Protein AF-A0A976KZU2-F1 (afdb_monomer_lite)

Radius of gyration: 16.59 Å; chains: 1; bounding box: 29×40×42 Å

Structure (mmCIF, N/CA/C/O backbone):
data_AF-A0A976KZU2-F1
#
_entry.id   AF-A0A976KZU2-F1
#
loop_
_atom_site.group_PDB
_atom_site.id
_atom_site.type_symbol
_atom_site.label_atom_id
_atom_site.label_alt_id
_atom_site.label_comp_id
_atom_site.label_asym_id
_atom_site.label_entity_id
_atom_site.label_seq_id
_atom_site.pdbx_PDB_ins_code
_atom_site.Cartn_x
_atom_site.Cartn_y
_atom_site.Cartn_z
_atom_site.occupancy
_atom_site.B_iso_or_equiv
_atom_site.auth_seq_id
_atom_site.auth_comp_id
_atom_site.auth_asym_id
_atom_site.auth_atom_id
_atom_site.pdbx_PDB_model_num
ATOM 1 N N . MET A 1 1 ? -17.801 -21.900 13.664 1.00 48.94 1 MET A N 1
ATOM 2 C CA . MET A 1 1 ? -17.191 -21.014 12.646 1.00 48.94 1 MET A CA 1
ATOM 3 C C . MET A 1 1 ? -16.530 -19.849 13.368 1.00 48.94 1 MET A C 1
ATOM 5 O O . MET A 1 1 ? -17.219 -19.251 14.188 1.00 48.94 1 MET A O 1
ATOM 9 N N . PRO A 1 2 ? -15.244 -19.526 13.145 1.00 56.84 2 PRO A N 1
ATOM 10 C CA . PRO A 1 2 ? -14.666 -18.319 13.726 1.00 56.84 2 PRO A CA 1
ATOM 11 C C . PRO A 1 2 ? -15.391 -17.107 13.131 1.00 56.84 2 PRO A C 1
ATOM 13 O O . PRO A 1 2 ? -15.321 -16.851 11.929 1.00 56.84 2 PRO A O 1
ATOM 16 N N . ASN A 1 3 ? -16.164 -16.413 13.965 1.00 71.38 3 ASN A N 1
ATOM 17 C CA . ASN A 1 3 ? -16.899 -15.225 13.559 1.00 71.38 3 ASN A CA 1
ATOM 18 C C . ASN A 1 3 ? -15.874 -14.138 13.221 1.00 71.38 3 ASN A C 1
ATOM 20 O O . ASN A 1 3 ? -15.036 -13.803 14.061 1.00 71.38 3 ASN A O 1
ATOM 24 N N . LYS A 1 4 ? -15.887 -13.624 11.986 1.00 73.31 4 LYS A N 1
ATOM 25 C CA . LYS A 1 4 ? -14.939 -12.580 11.595 1.00 73.31 4 LYS A CA 1
ATOM 26 C C . LYS A 1 4 ? -15.195 -11.365 12.496 1.00 73.31 4 LYS A C 1
ATOM 28 O O . LYS A 1 4 ? -16.330 -10.886 12.510 1.00 73.31 4 LYS A O 1
ATOM 33 N N . PRO A 1 5 ? -14.195 -10.875 13.251 1.00 79.88 5 PRO A N 1
ATOM 34 C CA . PRO A 1 5 ? -14.399 -9.736 14.136 1.00 79.88 5 PRO A CA 1
ATOM 35 C C . PRO A 1 5 ? -14.940 -8.552 13.336 1.00 79.88 5 PRO A C 1
ATOM 37 O O . PRO A 1 5 ? -14.563 -8.341 12.178 1.00 79.88 5 PRO A O 1
ATOM 40 N N . THR A 1 6 ? -15.866 -7.801 13.936 1.00 85.94 6 THR A N 1
ATOM 41 C CA . THR A 1 6 ? -16.456 -6.638 13.271 1.00 85.94 6 THR A CA 1
ATOM 42 C C . THR A 1 6 ? -15.355 -5.629 12.940 1.00 85.94 6 THR A C 1
ATOM 44 O O . THR A 1 6 ? -14.363 -5.546 13.667 1.00 85.94 6 THR A O 1
ATOM 47 N N . PRO A 1 7 ? -15.504 -4.818 11.880 1.00 84.50 7 PRO A N 1
ATOM 48 C CA . PRO A 1 7 ? -14.486 -3.833 11.521 1.00 84.50 7 PRO A CA 1
ATOM 49 C C . PRO A 1 7 ? -14.130 -2.878 12.666 1.00 84.50 7 PRO A C 1
ATOM 51 O O . PRO A 1 7 ? -12.998 -2.430 12.749 1.00 84.50 7 PRO A O 1
ATOM 54 N N . LEU A 1 8 ? -15.077 -2.569 13.558 1.00 86.50 8 LEU A N 1
ATOM 55 C CA . LEU A 1 8 ? -14.810 -1.771 14.755 1.00 86.50 8 LEU A CA 1
ATOM 56 C C . LEU A 1 8 ? -13.900 -2.513 15.741 1.00 86.50 8 LEU A C 1
ATOM 58 O O . LEU A 1 8 ? -12.899 -1.952 16.172 1.00 86.50 8 LEU A O 1
ATOM 62 N N . LYS A 1 9 ? -14.217 -3.778 16.036 1.00 87.81 9 LYS A N 1
ATOM 63 C CA . LYS A 1 9 ? -13.422 -4.615 16.936 1.00 87.81 9 LYS A CA 1
ATOM 64 C C . LYS A 1 9 ? -12.014 -4.858 16.393 1.00 87.81 9 LYS A C 1
ATOM 66 O O . LYS A 1 9 ? -11.053 -4.749 17.131 1.00 87.81 9 LYS A O 1
ATOM 71 N N . GLN A 1 10 ? -11.875 -5.074 15.085 1.00 87.12 10 GLN A N 1
ATOM 72 C CA . GLN A 1 10 ? -10.562 -5.186 14.439 1.00 87.12 10 GLN A CA 1
ATOM 73 C C . GLN A 1 10 ? -9.709 -3.928 14.608 1.00 87.12 10 GLN A C 1
ATOM 75 O O . GLN A 1 10 ? -8.509 -4.041 14.825 1.00 87.12 10 GLN A O 1
ATOM 80 N N . VAL A 1 11 ? -10.317 -2.742 14.501 1.00 87.56 11 VAL A N 1
ATOM 81 C CA . VAL A 1 11 ? -9.595 -1.483 14.719 1.00 87.56 11 VAL A CA 1
ATOM 82 C C . VAL A 1 11 ? -9.152 -1.360 16.174 1.00 87.56 11 VAL A C 1
ATOM 84 O O . VAL A 1 11 ? -7.999 -1.031 16.418 1.00 87.56 11 VAL A O 1
ATOM 87 N N . GLN A 1 12 ? -10.031 -1.677 17.123 1.00 87.56 12 GLN A N 1
ATOM 88 C CA . GLN A 1 12 ? -9.707 -1.625 18.550 1.00 87.56 12 GLN A CA 1
ATOM 89 C C . GLN A 1 12 ? -8.604 -2.618 18.931 1.00 87.56 12 GLN A C 1
ATOM 91 O O . GLN A 1 12 ? -7.624 -2.231 19.556 1.00 87.56 12 GLN A O 1
ATOM 96 N N . ASP A 1 13 ? -8.721 -3.872 18.495 1.00 87.50 13 ASP A N 1
ATOM 97 C CA . ASP A 1 13 ? -7.771 -4.931 18.841 1.00 87.50 13 ASP A CA 1
ATOM 98 C C . ASP A 1 13 ? -6.374 -4.685 18.233 1.00 87.50 13 ASP A C 1
ATOM 100 O O . ASP A 1 13 ? -5.368 -5.036 18.843 1.00 87.50 13 ASP A O 1
ATOM 104 N N . GLN A 1 14 ? -6.292 -4.111 17.024 1.00 84.25 14 GLN A N 1
ATOM 105 C CA . GLN A 1 14 ? -5.022 -3.945 16.295 1.00 84.25 14 GLN A CA 1
ATOM 106 C C . GLN A 1 14 ? -4.380 -2.568 16.465 1.00 84.25 14 GLN A C 1
ATOM 108 O O . GLN A 1 14 ? -3.159 -2.453 16.381 1.00 84.25 14 GLN A O 1
ATOM 113 N N . PHE A 1 15 ? -5.189 -1.524 16.648 1.00 85.06 15 PHE A N 1
ATOM 114 C CA . PHE A 1 15 ? -4.726 -0.136 16.644 1.00 85.06 15 PHE A CA 1
ATOM 115 C C . PHE A 1 15 ? -5.142 0.635 17.889 1.00 85.06 15 PHE A C 1
ATOM 117 O O . PHE A 1 15 ? -4.711 1.769 18.010 1.00 85.06 15 PHE A O 1
ATOM 124 N N . GLY A 1 16 ? -5.954 0.066 18.786 1.00 87.38 16 GLY A N 1
ATOM 125 C CA . GLY A 1 16 ? -6.525 0.764 19.941 1.00 87.38 16 GLY A CA 1
ATOM 126 C C . GLY A 1 16 ? -7.739 1.607 19.557 1.00 87.38 16 GLY A C 1
ATOM 127 O O . GLY A 1 16 ? -8.849 1.371 20.042 1.00 87.38 16 GLY A O 1
ATOM 128 N N . ASP A 1 17 ? -7.562 2.547 18.631 1.00 88.12 17 ASP A N 1
ATOM 129 C CA . ASP A 1 17 ? -8.643 3.396 18.143 1.00 88.12 17 ASP A CA 1
ATOM 130 C C . ASP A 1 17 ? -8.558 3.721 16.636 1.00 88.12 17 ASP A C 1
ATOM 132 O O . ASP A 1 17 ? -7.657 3.313 15.897 1.00 88.12 17 ASP A O 1
ATOM 136 N N . LYS A 1 18 ? -9.560 4.466 16.154 1.00 87.31 18 LYS A N 1
ATOM 137 C CA . LYS A 1 18 ? -9.607 4.922 14.760 1.00 87.31 18 LYS A CA 1
ATOM 138 C C . LYS A 1 18 ? -8.551 5.991 14.460 1.00 87.31 18 LYS A C 1
ATOM 140 O O . LYS A 1 18 ? -8.092 6.053 13.324 1.00 87.31 18 LYS A O 1
ATOM 145 N N . GLN A 1 19 ? -8.198 6.838 15.425 1.00 87.81 19 GLN A N 1
ATOM 146 C CA . GLN A 1 19 ? -7.243 7.927 15.223 1.00 87.81 19 GLN A CA 1
ATOM 147 C C . GLN A 1 19 ? -5.844 7.391 14.956 1.00 87.81 19 GLN A C 1
ATOM 149 O O . GLN A 1 19 ? -5.227 7.793 13.980 1.00 87.81 19 GLN A O 1
ATOM 154 N N . GLN A 1 20 ? -5.410 6.400 15.726 1.00 87.94 20 GLN A N 1
ATOM 155 C CA . GLN A 1 20 ? -4.140 5.706 15.570 1.00 87.94 20 GLN A CA 1
ATOM 156 C C . GLN A 1 20 ? -4.055 4.998 14.213 1.00 87.94 20 GLN A C 1
ATOM 158 O O . GLN A 1 20 ? -3.015 5.031 13.555 1.00 87.94 20 GLN A O 1
ATOM 163 N N . LEU A 1 21 ? -5.165 4.417 13.738 1.00 88.69 21 LEU A N 1
ATOM 164 C CA . LEU A 1 21 ? -5.233 3.867 12.382 1.00 88.69 21 LEU A CA 1
ATOM 165 C C . LEU A 1 21 ? -5.089 4.958 11.309 1.00 88.69 21 LEU A C 1
ATOM 167 O O . LEU A 1 21 ? -4.409 4.743 10.305 1.00 88.69 21 LEU A O 1
ATOM 171 N N . VAL A 1 22 ? -5.737 6.110 11.496 1.00 89.62 22 VAL A N 1
ATOM 172 C CA . VAL A 1 22 ? -5.613 7.245 10.572 1.00 89.62 22 VAL A CA 1
ATOM 173 C C . VAL A 1 22 ? -4.185 7.787 10.576 1.00 89.62 22 VAL A C 1
ATOM 175 O O . VAL A 1 22 ? -3.626 7.958 9.502 1.00 89.62 22 VAL A O 1
ATOM 178 N N . ASP A 1 23 ? -3.572 7.979 11.740 1.00 88.75 23 ASP A N 1
ATOM 179 C CA . ASP A 1 23 ? -2.203 8.483 11.869 1.00 88.75 23 ASP A CA 1
ATOM 180 C C . ASP A 1 23 ? -1.204 7.546 11.175 1.00 88.75 23 ASP A C 1
ATOM 182 O O . ASP A 1 23 ? -0.400 7.991 10.357 1.00 88.75 23 ASP A O 1
ATOM 186 N N . LYS A 1 24 ? -1.334 6.225 11.381 1.00 87.81 24 LYS A N 1
ATOM 187 C CA . LYS A 1 24 ? -0.523 5.223 10.667 1.00 87.81 24 LYS A CA 1
ATOM 188 C C . LYS A 1 24 ? -0.692 5.322 9.148 1.00 87.81 24 LYS A C 1
ATOM 190 O O . LYS A 1 24 ? 0.278 5.187 8.406 1.00 87.81 24 LYS A O 1
ATOM 195 N N . LEU A 1 25 ? -1.922 5.529 8.674 1.00 87.94 25 LEU A N 1
ATOM 196 C CA . LEU A 1 25 ? -2.211 5.681 7.248 1.00 87.94 25 LEU A CA 1
ATOM 197 C C . LEU A 1 25 ? -1.631 6.974 6.677 1.00 87.94 25 LEU A C 1
ATOM 199 O O . LEU A 1 25 ? -1.097 6.940 5.577 1.00 87.94 25 LEU A O 1
ATOM 203 N N . VAL A 1 26 ? -1.701 8.083 7.409 1.00 87.81 26 VAL A N 1
ATOM 204 C CA . VAL A 1 26 ? -1.135 9.372 6.990 1.00 87.81 26 VAL A CA 1
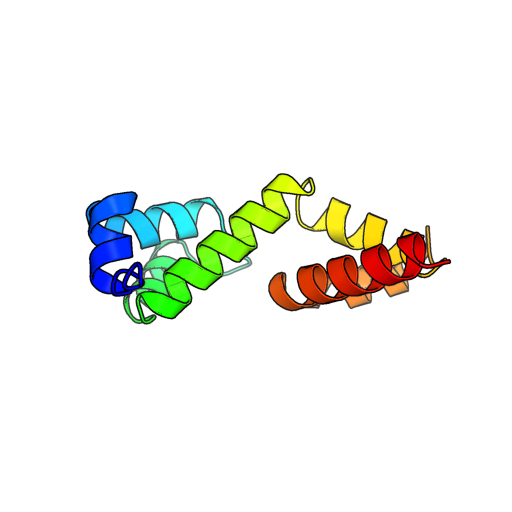ATOM 205 C C . VAL A 1 26 ? 0.382 9.275 6.816 1.00 87.81 26 VAL A C 1
ATOM 207 O O . VAL A 1 26 ? 0.909 9.803 5.844 1.00 87.81 26 VAL A O 1
ATOM 210 N N . SER A 1 27 ? 1.080 8.546 7.693 1.00 85.12 27 SER A N 1
ATOM 211 C CA . SER A 1 27 ? 2.526 8.323 7.553 1.00 85.12 27 SER A CA 1
ATOM 212 C C . SER A 1 27 ? 2.901 7.346 6.430 1.00 85.12 27 SER A C 1
ATOM 214 O O . SER A 1 27 ? 4.019 7.399 5.926 1.00 85.12 27 SER A O 1
ATOM 216 N N . ALA A 1 28 ? 2.006 6.423 6.064 1.00 83.00 28 ALA A N 1
ATOM 217 C CA . ALA A 1 28 ? 2.277 5.374 5.076 1.00 83.00 28 ALA A CA 1
ATOM 218 C C . ALA A 1 28 ? 1.803 5.715 3.653 1.00 83.00 28 ALA A C 1
ATOM 220 O O . ALA A 1 28 ? 2.244 5.087 2.689 1.00 83.00 28 ALA A O 1
ATOM 221 N N . LEU A 1 29 ? 0.856 6.643 3.515 1.00 81.00 29 LEU A N 1
ATOM 222 C CA . LEU A 1 29 ? 0.319 7.069 2.231 1.00 81.00 29 LEU A CA 1
ATOM 223 C C . LEU A 1 29 ? 1.169 8.187 1.643 1.00 81.00 29 LEU A C 1
ATOM 225 O O . LEU A 1 29 ? 1.600 9.102 2.339 1.00 81.00 29 LEU A O 1
ATOM 229 N N . ASP A 1 30 ? 1.331 8.134 0.327 1.00 74.75 30 ASP A N 1
ATOM 230 C CA . ASP A 1 30 ? 1.798 9.290 -0.417 1.00 74.75 30 ASP A CA 1
ATOM 231 C C . ASP A 1 30 ? 0.708 10.369 -0.380 1.00 74.75 30 ASP A C 1
ATOM 233 O O . ASP A 1 30 ? -0.443 10.122 -0.762 1.00 74.75 30 ASP A O 1
ATOM 237 N N . ARG A 1 31 ? 1.072 11.536 0.150 1.00 74.56 31 ARG A N 1
ATOM 238 C CA . ARG A 1 31 ? 0.174 12.676 0.361 1.00 74.56 31 ARG A CA 1
ATOM 239 C C . ARG A 1 31 ? -0.069 13.453 -0.933 1.00 74.56 31 ARG A C 1
ATOM 241 O O . ARG A 1 31 ? -1.028 14.217 -0.999 1.00 74.56 31 ARG A O 1
ATOM 248 N N . GLY A 1 32 ? 0.741 13.225 -1.972 1.00 74.69 32 GLY A N 1
ATOM 249 C CA . GLY A 1 32 ? 0.711 14.047 -3.179 1.00 74.69 32 GLY A CA 1
ATOM 250 C C . GLY A 1 32 ? 0.844 15.528 -2.812 1.00 74.69 32 GLY A C 1
ATOM 251 O O . GLY A 1 32 ? 1.725 15.889 -2.035 1.00 74.69 32 GLY A O 1
ATOM 252 N N . ASP A 1 33 ? -0.079 16.350 -3.312 1.00 74.44 33 ASP A N 1
ATOM 253 C CA . ASP A 1 33 ? -0.150 17.790 -3.025 1.00 74.44 33 ASP A CA 1
ATOM 254 C C . ASP A 1 33 ? -1.078 18.142 -1.832 1.00 74.44 33 ASP A C 1
ATOM 256 O O . ASP A 1 33 ? -1.281 19.318 -1.533 1.00 74.44 33 ASP A O 1
ATOM 260 N N . GLU A 1 34 ? -1.684 17.150 -1.158 1.00 80.62 34 GLU A N 1
ATOM 261 C CA . GLU A 1 34 ? -2.598 17.348 -0.014 1.00 80.62 34 GLU A CA 1
ATOM 262 C C . GLU A 1 34 ? -1.801 17.579 1.289 1.00 80.62 34 GLU A C 1
ATOM 264 O O . GLU A 1 34 ? -0.779 16.932 1.537 1.00 80.62 34 GLU A O 1
ATOM 269 N N . SER A 1 35 ? -2.271 18.489 2.155 1.00 85.31 35 SER A N 1
ATOM 270 C CA . SER A 1 35 ? -1.655 18.704 3.471 1.00 85.31 35 SER A CA 1
ATOM 271 C C . SER A 1 35 ? -1.912 17.518 4.412 1.00 85.31 35 SER A C 1
ATOM 273 O O . SER A 1 35 ? -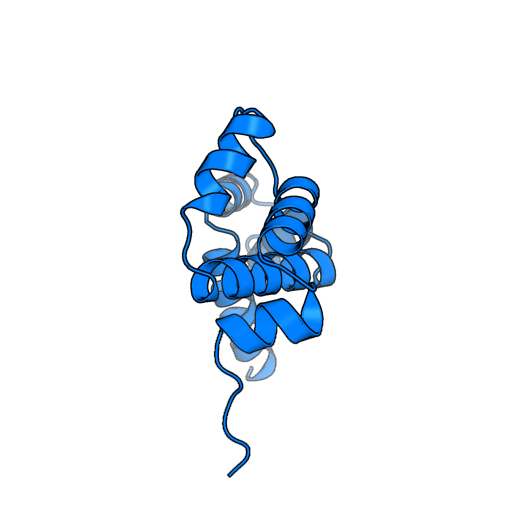2.861 16.747 4.244 1.00 85.31 35 SER A O 1
ATOM 275 N N . GLU A 1 36 ? -1.065 17.355 5.433 1.00 83.56 36 GLU A N 1
ATOM 276 C CA . GLU A 1 36 ? -1.224 16.268 6.407 1.00 83.56 36 GLU A CA 1
ATOM 277 C C . GLU A 1 36 ? -2.574 16.337 7.138 1.00 83.56 36 GLU A C 1
ATOM 279 O O . GLU A 1 36 ? -3.251 15.318 7.304 1.00 83.56 36 GLU A O 1
ATOM 284 N N . ASP A 1 37 ? -2.985 17.547 7.517 1.00 85.38 37 ASP A N 1
ATOM 285 C CA . ASP A 1 37 ? -4.235 17.795 8.230 1.00 85.38 37 ASP A CA 1
ATOM 286 C C . ASP A 1 37 ? -5.463 17.536 7.351 1.00 85.38 37 ASP A C 1
ATOM 288 O O . ASP A 1 37 ? -6.439 16.938 7.820 1.00 85.38 37 ASP A O 1
ATOM 292 N N . ASP A 1 38 ? -5.405 17.897 6.067 1.00 86.50 38 ASP A N 1
ATOM 293 C CA . ASP A 1 38 ? -6.491 17.638 5.116 1.00 86.50 38 ASP A CA 1
ATOM 294 C C . ASP A 1 38 ? -6.664 16.137 4.871 1.00 86.50 38 ASP A C 1
ATOM 296 O O . ASP A 1 38 ? -7.776 15.603 4.991 1.00 86.50 38 ASP A O 1
ATOM 300 N N . LEU A 1 39 ? -5.555 15.418 4.659 1.00 86.69 39 LEU A N 1
ATOM 301 C CA . LEU A 1 39 ? -5.577 13.966 4.504 1.00 86.69 39 LEU A CA 1
ATOM 302 C C . LEU A 1 39 ? -6.142 13.293 5.762 1.00 86.69 39 LEU A C 1
ATOM 304 O O . LEU A 1 39 ? -7.004 12.409 5.679 1.00 86.69 39 LEU A O 1
ATOM 308 N N . LYS A 1 40 ? -5.695 13.729 6.942 1.00 88.19 40 LYS A N 1
ATOM 309 C CA . LYS A 1 40 ? -6.175 13.232 8.235 1.00 88.19 40 LYS A CA 1
ATOM 310 C C . LYS A 1 40 ? -7.669 13.491 8.412 1.00 88.19 40 LYS A C 1
ATOM 312 O O . LYS A 1 40 ? -8.408 12.580 8.802 1.00 88.19 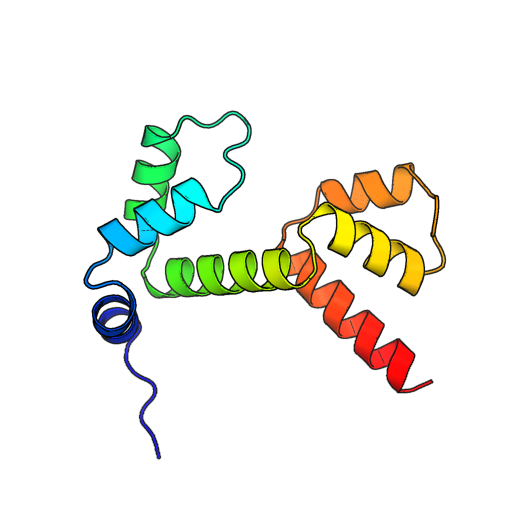40 LYS A O 1
ATOM 317 N N . SER A 1 41 ? -8.135 14.694 8.085 1.00 89.56 41 SER A N 1
ATOM 318 C CA . SER A 1 41 ? -9.550 15.066 8.118 1.00 89.56 41 SER A CA 1
ATOM 319 C C . SER A 1 41 ? -10.375 14.170 7.194 1.00 89.56 41 SER A C 1
ATOM 321 O O . SER A 1 41 ? -11.356 13.552 7.624 1.00 89.56 41 SER A O 1
ATOM 323 N N . ARG A 1 42 ? -9.932 13.976 5.951 1.00 88.06 42 ARG A N 1
ATOM 324 C CA . ARG A 1 42 ? -10.610 13.113 4.980 1.00 88.06 42 ARG A CA 1
ATOM 325 C C . ARG A 1 42 ? -10.692 11.666 5.462 1.00 88.06 42 ARG A C 1
ATOM 327 O O . ARG A 1 42 ? -11.768 11.065 5.427 1.00 88.06 42 ARG A O 1
ATOM 334 N N . LEU A 1 43 ? -9.594 11.111 5.976 1.00 88.81 43 LEU A N 1
ATOM 335 C CA . LEU A 1 43 ? -9.532 9.736 6.485 1.00 88.81 43 LEU A CA 1
ATOM 336 C C . LEU A 1 43 ? -10.391 9.522 7.742 1.00 88.81 43 LEU A C 1
ATOM 338 O O . LEU A 1 43 ? -10.980 8.448 7.901 1.00 88.81 43 LEU A O 1
ATOM 342 N N . ARG A 1 44 ? -10.566 10.538 8.598 1.00 89.06 44 ARG A N 1
ATOM 343 C CA . ARG A 1 44 ? -11.484 10.465 9.753 1.00 89.06 44 ARG A CA 1
ATOM 344 C C . ARG A 1 44 ? -12.937 10.234 9.348 1.00 89.06 44 ARG A C 1
ATOM 346 O O . ARG A 1 44 ? -13.660 9.559 10.082 1.00 89.06 44 ARG A O 1
ATOM 353 N N . HIS A 1 45 ? -13.356 10.702 8.177 1.00 90.44 45 HIS A N 1
ATOM 354 C CA . HIS A 1 45 ? -14.714 10.496 7.662 1.00 90.44 45 HIS A CA 1
ATOM 355 C C . HIS A 1 45 ? -14.882 9.145 6.945 1.00 90.44 45 HIS A C 1
ATOM 357 O O . HIS A 1 45 ? -15.999 8.689 6.695 1.00 90.44 45 HIS A O 1
ATOM 363 N N . VAL A 1 46 ? -13.784 8.443 6.652 1.00 91.06 46 VAL A N 1
ATOM 364 C CA . VAL A 1 46 ? -13.825 7.143 5.977 1.00 91.06 46 VAL A CA 1
ATOM 365 C C . VAL A 1 46 ? -14.303 6.044 6.949 1.00 91.06 46 VAL A C 1
ATOM 367 O O . VAL A 1 46 ? -13.874 5.997 8.106 1.00 91.06 46 VAL A O 1
ATOM 370 N N . PRO A 1 47 ? -15.178 5.114 6.517 1.00 90.69 47 PRO A N 1
ATOM 371 C CA . PRO A 1 47 ? -15.590 3.971 7.333 1.00 90.69 47 PRO A CA 1
ATOM 372 C C . PRO A 1 47 ? -14.421 3.047 7.713 1.00 90.69 47 PRO A C 1
ATOM 374 O O . PRO A 1 47 ? -13.585 2.733 6.865 1.00 90.69 47 PRO A O 1
ATOM 377 N N . ASN A 1 48 ? -14.429 2.493 8.931 1.00 89.94 48 ASN A N 1
ATOM 378 C CA . ASN A 1 48 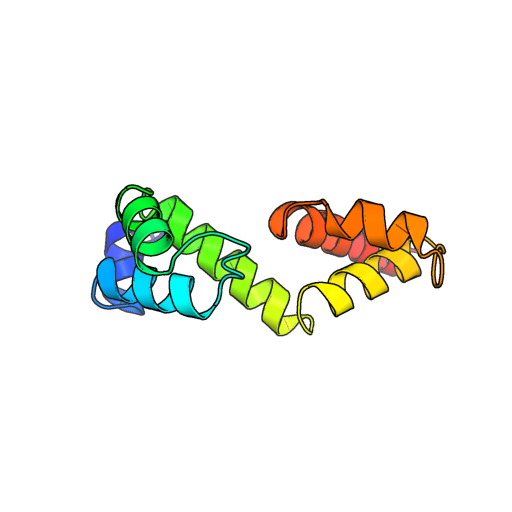? -13.364 1.617 9.461 1.00 89.94 48 ASN A CA 1
ATOM 379 C C . ASN A 1 48 ? -13.000 0.465 8.514 1.00 89.94 48 ASN A C 1
ATOM 381 O O . ASN A 1 48 ? -11.829 0.192 8.278 1.00 89.94 48 ASN A O 1
ATOM 385 N N . ARG A 1 49 ? -13.998 -0.164 7.875 1.00 90.12 49 ARG A N 1
ATOM 386 C CA . ARG A 1 49 ? -13.770 -1.230 6.883 1.00 90.12 49 ARG A CA 1
ATOM 387 C C . ARG A 1 49 ? -12.890 -0.773 5.714 1.00 90.12 49 ARG A C 1
ATOM 389 O O . ARG A 1 49 ? -12.073 -1.547 5.222 1.00 90.12 49 ARG A O 1
ATOM 396 N N . LYS A 1 50 ? -13.086 0.460 5.236 1.00 89.62 50 LYS A N 1
ATOM 397 C CA . LYS A 1 50 ? -12.292 1.027 4.140 1.00 89.62 50 LYS A CA 1
ATOM 398 C C . LYS A 1 50 ? -10.890 1.400 4.619 1.00 89.62 50 LYS A C 1
ATOM 400 O O . LYS A 1 50 ? -9.953 1.130 3.883 1.00 89.62 50 LYS A O 1
ATOM 405 N N . LEU A 1 51 ? -10.747 1.930 5.836 1.00 91.44 51 LEU A N 1
ATOM 406 C CA . LEU A 1 51 ? -9.436 2.215 6.430 1.00 91.44 51 LEU A CA 1
ATOM 407 C C . LEU A 1 51 ? -8.596 0.942 6.586 1.00 91.44 51 LEU A C 1
ATOM 409 O O . LEU A 1 51 ? -7.466 0.897 6.118 1.00 91.44 51 LEU A O 1
ATOM 413 N N . LEU A 1 52 ? -9.182 -0.131 7.124 1.00 90.81 52 LEU A N 1
ATOM 414 C CA . LEU A 1 52 ? -8.515 -1.434 7.229 1.00 90.81 52 LEU A CA 1
ATOM 415 C C . LEU A 1 52 ? -8.109 -1.985 5.856 1.00 90.81 52 LEU A C 1
ATOM 417 O O . LEU A 1 52 ? -7.016 -2.521 5.692 1.00 90.81 52 LEU A O 1
ATOM 421 N N . ARG A 1 53 ? -8.974 -1.838 4.842 1.00 90.56 53 ARG A N 1
ATOM 422 C CA . ARG A 1 53 ? -8.636 -2.232 3.467 1.00 90.56 53 ARG A CA 1
ATOM 423 C C . ARG A 1 53 ? -7.493 -1.390 2.907 1.00 90.56 53 ARG A C 1
ATOM 425 O O . ARG A 1 53 ? -6.638 -1.944 2.225 1.00 90.56 53 ARG A O 1
ATOM 432 N N . LEU A 1 54 ? -7.507 -0.082 3.150 1.00 90.69 54 LEU A N 1
ATOM 433 C CA . LEU A 1 54 ? -6.476 0.832 2.676 1.00 90.69 54 LEU A CA 1
ATOM 434 C C . LEU A 1 54 ? -5.126 0.464 3.285 1.00 90.69 54 LEU A C 1
ATOM 436 O O . LEU A 1 54 ? -4.175 0.280 2.537 1.00 90.69 54 LEU A O 1
ATOM 440 N N . LEU A 1 55 ? -5.094 0.225 4.598 1.00 89.56 55 LEU A N 1
ATOM 441 C CA . LEU A 1 55 ? -3.890 -0.201 5.299 1.00 89.56 55 LEU A CA 1
ATOM 442 C C . LEU A 1 55 ? -3.367 -1.539 4.763 1.00 89.56 55 LEU A C 1
ATOM 444 O O . LEU A 1 55 ? -2.192 -1.675 4.446 1.00 89.56 55 LEU A O 1
ATOM 448 N N . ALA A 1 56 ? -4.251 -2.521 4.578 1.00 90.62 56 ALA A N 1
ATOM 449 C CA . ALA A 1 56 ? -3.855 -3.810 4.021 1.00 90.62 56 ALA A CA 1
ATOM 450 C C . ALA A 1 56 ? -3.303 -3.691 2.588 1.00 90.62 56 ALA A C 1
ATOM 452 O O . ALA A 1 56 ? -2.474 -4.499 2.175 1.00 90.62 56 ALA A O 1
ATOM 453 N N . VAL A 1 57 ? -3.774 -2.718 1.801 1.00 90.56 57 VAL A N 1
ATOM 454 C CA . VAL A 1 57 ? -3.237 -2.435 0.464 1.00 90.56 57 VAL A CA 1
ATOM 455 C C . VAL A 1 57 ? -1.868 -1.769 0.570 1.00 90.56 57 VAL A C 1
ATOM 457 O O . VAL A 1 57 ? -0.946 -2.227 -0.097 1.00 90.56 57 VAL A O 1
ATOM 460 N N . THR A 1 58 ? -1.708 -0.743 1.408 1.00 88.00 58 THR A N 1
ATOM 461 C CA . THR A 1 58 ? -0.421 -0.050 1.577 1.00 88.00 58 THR A CA 1
ATOM 462 C C . THR A 1 58 ? 0.657 -0.986 2.108 1.00 88.00 58 THR A C 1
ATOM 464 O O . THR A 1 58 ? 1.754 -1.015 1.562 1.00 88.00 58 THR A O 1
ATOM 467 N N . GLU A 1 59 ? 0.335 -1.826 3.093 1.00 89.81 59 GLU A N 1
ATOM 468 C CA . GLU A 1 59 ? 1.264 -2.818 3.647 1.00 89.81 59 GLU A CA 1
ATOM 469 C C . GLU A 1 59 ? 1.668 -3.865 2.602 1.00 89.81 59 GLU A C 1
ATOM 471 O O . GLU A 1 59 ? 2.841 -4.214 2.498 1.00 89.81 59 GLU A O 1
ATOM 476 N N . LYS A 1 60 ? 0.732 -4.327 1.762 1.00 89.38 60 LYS A N 1
ATOM 477 C CA . LYS A 1 60 ? 1.054 -5.252 0.662 1.00 89.38 60 LYS A CA 1
ATOM 478 C C . LYS A 1 60 ? 1.935 -4.616 -0.404 1.00 89.38 60 LYS A C 1
ATOM 480 O O . LYS A 1 60 ? 2.814 -5.288 -0.927 1.00 89.38 60 LYS A O 1
ATOM 485 N N . VAL A 1 61 ? 1.692 -3.353 -0.746 1.00 89.31 61 VAL A N 1
ATOM 486 C CA . VAL A 1 61 ? 2.538 -2.622 -1.698 1.00 89.31 61 VAL A CA 1
ATOM 487 C C . VAL A 1 61 ? 3.938 -2.444 -1.116 1.00 89.31 61 VAL A C 1
ATOM 489 O O . VAL A 1 61 ? 4.909 -2.748 -1.798 1.00 89.31 61 VAL A O 1
ATOM 492 N N . ALA A 1 62 ? 4.049 -2.041 0.152 1.00 87.56 62 ALA A N 1
ATOM 493 C CA . ALA A 1 62 ? 5.332 -1.923 0.842 1.00 87.56 62 ALA A CA 1
ATOM 494 C C . ALA A 1 62 ? 6.085 -3.265 0.891 1.00 87.56 62 ALA A C 1
ATOM 496 O O . ALA A 1 62 ? 7.270 -3.316 0.575 1.00 87.56 62 ALA A O 1
ATOM 497 N N . ALA A 1 63 ? 5.389 -4.368 1.187 1.00 88.06 63 ALA A N 1
ATOM 498 C CA . ALA A 1 63 ? 5.970 -5.713 1.208 1.00 88.06 63 ALA A CA 1
ATOM 499 C C . ALA A 1 63 ? 6.483 -6.192 -0.164 1.00 88.06 63 ALA A C 1
ATOM 501 O O . ALA A 1 63 ? 7.345 -7.064 -0.223 1.00 88.06 63 ALA A O 1
ATOM 502 N N . LEU A 1 64 ? 5.969 -5.633 -1.264 1.00 86.75 64 LEU A N 1
ATOM 503 C CA . LEU A 1 64 ? 6.424 -5.916 -2.630 1.00 86.75 64 LEU A CA 1
ATOM 504 C C . LEU A 1 64 ? 7.540 -4.964 -3.102 1.00 86.75 64 LEU A C 1
ATOM 506 O O . LEU A 1 64 ? 7.871 -4.961 -4.283 1.00 86.75 64 LEU A O 1
ATOM 510 N N . GLY A 1 65 ? 8.121 -4.165 -2.201 1.00 85.69 65 GLY A N 1
ATOM 511 C CA . GLY A 1 65 ? 9.180 -3.204 -2.529 1.00 85.69 65 GLY A CA 1
ATOM 512 C C . GLY A 1 65 ? 8.666 -1.813 -2.903 1.00 85.69 65 GLY A C 1
ATOM 513 O O . GLY A 1 65 ? 9.413 -1.005 -3.445 1.00 85.69 65 GLY A O 1
ATOM 514 N N . GLY A 1 66 ? 7.396 -1.515 -2.619 1.00 88.00 66 GLY A N 1
ATOM 515 C CA . GLY A 1 66 ? 6.788 -0.217 -2.887 1.00 88.00 66 GLY A CA 1
ATOM 516 C C . GLY A 1 66 ? 6.097 -0.128 -4.248 1.00 88.00 66 GLY A C 1
ATOM 517 O O . GLY A 1 66 ? 5.944 -1.104 -4.985 1.00 88.00 66 GLY A O 1
ATOM 518 N N . ARG A 1 67 ? 5.617 1.079 -4.564 1.00 87.44 67 ARG A N 1
ATOM 519 C CA . ARG A 1 67 ? 4.815 1.341 -5.766 1.00 87.44 67 ARG A CA 1
ATOM 520 C C . ARG A 1 67 ? 5.620 1.134 -7.051 1.00 87.44 67 ARG A C 1
ATOM 522 O O . ARG A 1 67 ? 5.126 0.480 -7.965 1.00 87.44 67 ARG A O 1
ATOM 529 N N . ASP A 1 68 ? 6.848 1.636 -7.101 1.00 87.50 68 ASP A N 1
ATOM 530 C CA . ASP A 1 68 ? 7.682 1.575 -8.307 1.00 87.50 68 ASP A CA 1
ATOM 531 C C . ASP A 1 68 ? 8.140 0.149 -8.618 1.00 87.50 68 ASP A C 1
ATOM 533 O O . ASP A 1 68 ? 8.082 -0.284 -9.769 1.00 87.50 68 ASP A O 1
ATOM 537 N N . ALA A 1 69 ? 8.498 -0.623 -7.586 1.00 90.00 69 ALA A N 1
ATOM 538 C CA . ALA A 1 69 ? 8.823 -2.040 -7.730 1.00 90.00 69 ALA A CA 1
ATOM 539 C C . ALA A 1 69 ? 7.627 -2.836 -8.272 1.00 90.00 69 ALA A C 1
ATOM 541 O O . ALA A 1 69 ? 7.774 -3.648 -9.186 1.00 90.00 69 ALA A O 1
ATOM 542 N N . LEU A 1 70 ? 6.419 -2.548 -7.773 1.00 91.31 70 LEU A N 1
ATOM 543 C CA . LEU A 1 70 ? 5.193 -3.171 -8.264 1.00 91.31 70 LEU A CA 1
ATOM 544 C C . LEU A 1 70 ? 4.935 -2.844 -9.743 1.00 91.31 70 LEU A C 1
ATOM 546 O O . LEU A 1 70 ? 4.549 -3.727 -10.508 1.00 91.31 70 LEU A O 1
ATOM 550 N N . ILE A 1 71 ? 5.164 -1.597 -10.162 1.00 91.25 71 ILE A N 1
ATOM 551 C CA . ILE A 1 71 ? 5.032 -1.175 -11.564 1.00 91.25 71 ILE A CA 1
ATOM 552 C C . ILE A 1 71 ? 6.059 -1.895 -12.444 1.00 91.25 71 ILE A C 1
ATOM 554 O O . ILE A 1 71 ? 5.690 -2.42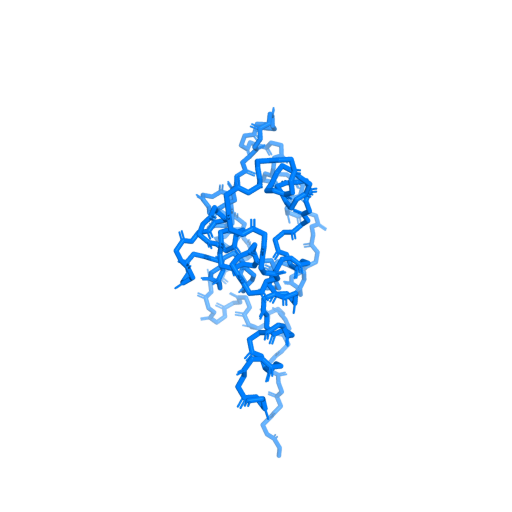4 -13.495 1.00 91.25 71 ILE A O 1
ATOM 558 N N . ALA A 1 72 ? 7.317 -1.968 -12.006 1.00 90.94 72 ALA A N 1
ATOM 559 C CA . ALA A 1 72 ? 8.385 -2.657 -12.723 1.00 90.94 72 ALA A CA 1
ATOM 560 C C . ALA A 1 72 ? 8.094 -4.157 -12.905 1.00 90.94 72 ALA A C 1
ATOM 562 O O . ALA A 1 72 ? 8.220 -4.676 -14.016 1.00 90.94 72 ALA A O 1
ATOM 563 N N . GLU A 1 73 ? 7.633 -4.846 -11.857 1.00 90.94 73 GLU A N 1
ATOM 564 C CA . GLU A 1 73 ? 7.254 -6.263 -11.939 1.00 90.94 73 GLU A CA 1
ATOM 565 C C . GLU A 1 73 ? 6.043 -6.484 -12.856 1.00 90.94 73 GLU A C 1
ATOM 567 O O . GLU A 1 73 ? 6.046 -7.403 -13.676 1.00 90.94 73 GLU A O 1
ATOM 572 N N . ILE A 1 74 ? 5.025 -5.616 -12.810 1.00 92.00 74 ILE A N 1
ATOM 573 C CA . ILE A 1 74 ? 3.888 -5.692 -13.744 1.00 92.00 74 ILE A CA 1
ATOM 574 C C . ILE A 1 74 ? 4.354 -5.489 -15.191 1.00 92.00 74 ILE A C 1
ATOM 576 O O . ILE A 1 74 ? 3.934 -6.240 -16.075 1.00 92.00 74 ILE A O 1
ATOM 580 N N . ALA A 1 75 ? 5.218 -4.502 -15.446 1.00 92.25 75 ALA A N 1
ATOM 581 C CA . ALA A 1 75 ? 5.769 -4.243 -16.774 1.00 92.25 75 ALA A CA 1
ATOM 582 C C . ALA A 1 75 ? 6.560 -5.450 -17.295 1.00 92.25 75 ALA A C 1
ATOM 584 O O . ALA A 1 75 ? 6.342 -5.891 -18.424 1.00 92.25 75 ALA A O 1
ATOM 585 N N . LYS A 1 76 ? 7.396 -6.053 -16.444 1.00 91.25 76 LYS A N 1
ATOM 586 C CA . LYS A 1 76 ? 8.142 -7.280 -16.743 1.00 91.25 76 LYS A CA 1
ATOM 587 C C . LYS A 1 76 ? 7.222 -8.461 -17.056 1.00 91.25 76 LYS A C 1
ATOM 589 O O . LYS A 1 76 ? 7.388 -9.098 -18.091 1.00 91.25 76 LYS A O 1
ATOM 594 N N . LEU A 1 77 ? 6.214 -8.722 -16.222 1.00 90.38 77 LEU A N 1
ATOM 595 C CA . LEU A 1 77 ? 5.253 -9.817 -16.423 1.00 90.38 77 LEU A CA 1
ATOM 596 C C . LEU A 1 77 ? 4.406 -9.660 -17.694 1.00 90.38 77 LEU A C 1
ATOM 598 O O . LEU A 1 77 ? 3.866 -10.643 -18.205 1.00 90.38 77 LEU A O 1
ATOM 602 N N . ARG A 1 78 ? 4.263 -8.431 -18.201 1.00 89.12 78 ARG A N 1
ATOM 603 C CA . ARG A 1 78 ? 3.609 -8.157 -19.485 1.00 89.12 78 ARG A CA 1
ATOM 604 C C . ARG A 1 78 ? 4.570 -8.083 -20.675 1.00 89.12 78 ARG A C 1
ATOM 606 O O . ARG A 1 78 ? 4.090 -7.898 -21.785 1.00 89.12 78 ARG A O 1
ATOM 613 N N . GLY A 1 79 ? 5.878 -8.238 -20.471 1.00 89.38 79 GLY A N 1
ATOM 614 C CA . GLY A 1 79 ? 6.876 -8.145 -21.541 1.00 89.38 79 GLY A CA 1
ATOM 615 C C . GLY A 1 79 ? 7.173 -6.716 -22.011 1.00 89.38 79 GLY A C 1
ATOM 616 O O . GLY A 1 79 ? 7.775 -6.535 -23.060 1.00 89.38 79 GLY A O 1
ATOM 617 N N . HIS A 1 80 ? 6.783 -5.703 -21.236 1.00 90.25 80 HIS A N 1
ATOM 618 C CA . HIS A 1 80 ? 7.060 -4.284 -21.494 1.00 90.25 80 HIS A CA 1
ATOM 619 C C . HIS A 1 80 ? 8.166 -3.751 -20.568 1.00 90.25 80 HIS A C 1
ATOM 621 O O . HIS A 1 80 ? 8.150 -2.593 -20.152 1.00 90.25 80 HIS A O 1
ATOM 627 N N . SER A 1 81 ? 9.122 -4.603 -20.183 1.00 81.69 81 SER A N 1
ATOM 628 C CA . SER A 1 81 ? 10.255 -4.192 -19.351 1.00 81.69 81 SER A CA 1
ATOM 629 C C . SER A 1 81 ? 11.074 -3.120 -20.077 1.00 81.69 81 SER A C 1
ATOM 631 O O . SER A 1 81 ? 11.669 -3.403 -21.113 1.00 81.69 81 SER A O 1
ATOM 633 N N . GLY A 1 82 ? 11.105 -1.901 -19.532 1.00 80.56 82 GLY A N 1
ATOM 634 C CA . GLY A 1 82 ? 11.829 -0.761 -20.108 1.00 80.56 82 GLY A CA 1
ATOM 635 C C . GLY A 1 82 ? 10.967 0.234 -20.894 1.00 80.56 82 GLY A C 1
ATOM 636 O O . GLY A 1 82 ? 11.474 1.288 -21.274 1.00 80.56 82 GLY A O 1
ATOM 637 N N . ASP A 1 83 ? 9.675 -0.043 -21.091 1.00 90.56 83 ASP A N 1
ATOM 638 C CA . ASP A 1 83 ? 8.741 0.909 -21.698 1.00 90.56 83 ASP A CA 1
ATOM 639 C C . ASP A 1 83 ? 8.321 1.972 -20.667 1.00 90.56 83 ASP A C 1
ATOM 641 O O . ASP A 1 83 ? 7.536 1.720 -19.744 1.00 90.56 83 ASP A O 1
ATOM 645 N N . LYS A 1 84 ? 8.886 3.175 -20.818 1.00 87.50 84 LYS A N 1
ATOM 646 C CA . LYS A 1 84 ? 8.641 4.309 -19.917 1.00 87.50 84 LYS A CA 1
ATOM 647 C C . LYS A 1 84 ? 7.207 4.828 -20.015 1.00 87.50 84 LYS A C 1
ATOM 649 O O . LYS A 1 84 ? 6.644 5.209 -18.991 1.00 87.50 84 LYS A O 1
ATOM 654 N N . ASP A 1 85 ? 6.598 4.787 -21.197 1.00 90.06 85 ASP A N 1
ATOM 655 C CA . ASP A 1 85 ? 5.221 5.246 -21.403 1.00 90.06 85 ASP A CA 1
ATOM 656 C C . ASP A 1 85 ? 4.230 4.262 -20.777 1.00 90.06 85 ASP A C 1
ATOM 658 O O . ASP A 1 85 ? 3.222 4.653 -20.178 1.00 90.06 85 ASP A O 1
ATOM 662 N N . PHE A 1 86 ? 4.535 2.967 -20.856 1.00 89.12 86 PHE A N 1
ATOM 663 C CA . PHE A 1 86 ? 3.768 1.933 -20.174 1.00 89.12 86 PHE A CA 1
ATOM 664 C C . PHE A 1 86 ? 3.878 2.053 -18.649 1.00 89.12 86 PHE A C 1
ATOM 666 O O . PHE A 1 86 ? 2.859 2.013 -17.951 1.00 89.12 86 PHE A O 1
ATOM 673 N N . ALA A 1 87 ? 5.089 2.267 -18.125 1.00 88.38 87 ALA A N 1
ATOM 674 C CA . ALA A 1 87 ? 5.302 2.509 -16.701 1.00 88.38 87 ALA A CA 1
ATOM 675 C C . ALA A 1 87 ? 4.566 3.772 -16.217 1.00 88.38 87 ALA A C 1
ATOM 677 O O . ALA A 1 87 ? 3.917 3.729 -15.172 1.00 88.38 87 ALA A O 1
ATOM 678 N N . ALA A 1 88 ? 4.568 4.857 -16.999 1.00 89.94 88 ALA A N 1
ATOM 679 C CA . ALA A 1 88 ? 3.828 6.080 -16.686 1.00 89.94 88 ALA A CA 1
ATOM 680 C C . ALA A 1 88 ? 2.306 5.847 -16.637 1.00 89.94 88 ALA A C 1
ATOM 682 O O . ALA A 1 88 ? 1.629 6.309 -15.716 1.00 89.94 88 ALA A O 1
ATOM 683 N N . LYS A 1 89 ? 1.755 5.056 -17.568 1.00 90.94 89 LYS A N 1
ATOM 684 C CA . LYS A 1 89 ? 0.333 4.661 -17.533 1.00 90.94 89 LYS A CA 1
ATOM 685 C C . LYS A 1 89 ? -0.014 3.855 -16.281 1.00 90.94 89 LYS A C 1
ATOM 687 O O . LYS A 1 89 ? -1.081 4.059 -15.704 1.00 90.94 89 LYS A O 1
ATOM 692 N N . LEU A 1 90 ? 0.871 2.958 -15.844 1.00 90.38 90 LEU A N 1
ATOM 693 C CA . LEU A 1 90 ? 0.698 2.215 -14.592 1.00 90.38 90 LEU A CA 1
ATOM 694 C C . LEU A 1 90 ? 0.830 3.123 -13.363 1.00 90.38 90 LEU A C 1
ATOM 696 O O . LEU A 1 90 ? 0.063 2.978 -12.411 1.00 90.38 90 LEU A O 1
ATOM 700 N N . ALA A 1 91 ? 1.731 4.104 -13.403 1.00 87.12 91 ALA A N 1
ATOM 701 C CA . ALA A 1 91 ? 1.896 5.093 -12.345 1.00 87.12 91 ALA A CA 1
ATOM 702 C C . ALA A 1 91 ? 0.652 5.976 -12.147 1.00 87.12 91 ALA A C 1
ATOM 704 O O . ALA A 1 91 ? 0.467 6.492 -11.051 1.00 87.12 91 ALA A O 1
ATOM 705 N N . GLY A 1 92 ? -0.248 6.091 -13.128 1.00 87.44 92 GLY A N 1
ATOM 706 C CA . GLY A 1 92 ? -1.550 6.751 -12.958 1.00 87.44 92 GLY A CA 1
ATOM 707 C C . GLY A 1 92 ? -2.621 5.904 -12.247 1.00 87.44 92 GLY A C 1
ATOM 708 O O . GLY A 1 92 ? -3.679 6.414 -11.885 1.00 87.44 92 GLY A O 1
ATOM 709 N N . GLN A 1 93 ? -2.395 4.602 -12.043 1.00 89.38 93 GLN A N 1
ATOM 710 C CA . GLN A 1 93 ? -3.406 3.693 -11.492 1.00 89.38 93 GLN A CA 1
ATOM 711 C C . GLN A 1 93 ? -3.413 3.665 -9.961 1.00 89.38 93 GLN A C 1
ATOM 713 O O . GLN A 1 93 ? -2.433 3.987 -9.294 1.00 89.38 93 GLN A O 1
ATOM 718 N N . SER A 1 94 ? -4.524 3.236 -9.357 1.00 87.69 94 SER A N 1
ATOM 719 C CA . SER A 1 94 ? -4.578 3.088 -7.900 1.00 87.69 94 SER A CA 1
ATOM 720 C C . SER A 1 94 ? -3.716 1.906 -7.421 1.00 87.69 94 SER A C 1
ATOM 722 O O . SER A 1 94 ? -3.648 0.881 -8.108 1.00 87.69 94 SER A O 1
ATOM 724 N N . PRO A 1 95 ? -3.125 1.973 -6.211 1.00 87.75 95 PRO A N 1
ATOM 725 C CA . PRO A 1 95 ? -2.326 0.873 -5.663 1.00 87.75 95 PRO A CA 1
ATOM 726 C C . PRO A 1 95 ? -3.089 -0.458 -5.602 1.00 87.75 95 PRO A C 1
ATOM 728 O O . PRO A 1 95 ? -2.533 -1.523 -5.857 1.00 87.75 95 PRO A O 1
ATOM 731 N N . ALA A 1 96 ? -4.395 -0.404 -5.322 1.00 88.81 96 ALA A N 1
ATOM 732 C CA . ALA A 1 96 ? -5.249 -1.587 -5.304 1.00 88.81 96 ALA A CA 1
ATOM 733 C C . ALA A 1 96 ? -5.388 -2.238 -6.693 1.00 88.81 96 ALA A C 1
ATOM 735 O O . ALA A 1 96 ? -5.398 -3.463 -6.782 1.00 88.81 96 ALA A O 1
ATOM 736 N N . SER A 1 97 ? -5.477 -1.434 -7.760 1.00 90.88 97 SER A N 1
ATOM 737 C CA . SER A 1 97 ? -5.536 -1.930 -9.142 1.00 90.88 97 SER A CA 1
ATOM 738 C C . SER A 1 97 ? -4.218 -2.582 -9.562 1.00 90.88 97 SER A C 1
ATOM 740 O O . SER A 1 97 ? -4.217 -3.656 -10.162 1.00 90.88 97 SER A O 1
ATOM 742 N N . LEU A 1 98 ? -3.088 -1.969 -9.195 1.00 92.12 98 LEU A N 1
ATOM 743 C CA . LEU A 1 98 ? -1.762 -2.526 -9.465 1.00 92.12 98 LEU A CA 1
ATOM 744 C C . LEU A 1 98 ? -1.569 -3.872 -8.752 1.00 92.12 98 LEU A C 1
ATOM 746 O O . LEU A 1 98 ? -1.135 -4.838 -9.375 1.00 92.12 98 LEU A O 1
ATOM 750 N N . LEU A 1 99 ? -1.963 -3.978 -7.477 1.00 92.44 99 LEU A N 1
ATOM 751 C CA . LEU A 1 99 ? -1.894 -5.244 -6.740 1.00 92.44 99 LEU A CA 1
ATOM 752 C C . LEU A 1 99 ? -2.729 -6.352 -7.389 1.00 92.44 99 LEU A C 1
ATOM 754 O O . LEU A 1 99 ? -2.276 -7.495 -7.451 1.00 92.44 99 LEU A O 1
ATOM 758 N N . ASP A 1 100 ? -3.938 -6.033 -7.853 1.00 92.44 100 ASP A N 1
ATOM 759 C CA . ASP A 1 100 ? -4.807 -7.013 -8.507 1.00 92.44 100 ASP A CA 1
ATOM 760 C C . ASP A 1 100 ? -4.204 -7.502 -9.830 1.00 92.44 100 ASP A C 1
ATOM 762 O O . ASP A 1 100 ? -4.109 -8.710 -10.072 1.00 92.44 100 ASP A O 1
ATOM 766 N N . GLN A 1 101 ? -3.689 -6.573 -10.641 1.00 92.69 101 GLN A N 1
ATOM 767 C CA . GLN A 1 101 ? -2.996 -6.902 -11.882 1.00 92.69 101 GLN A CA 1
ATOM 768 C C . GLN A 1 101 ? -1.752 -7.749 -11.641 1.00 92.69 101 GLN A C 1
ATOM 770 O O . GLN A 1 101 ? -1.598 -8.781 -12.293 1.00 92.69 101 GLN A O 1
ATOM 775 N N . HIS A 1 102 ? -0.899 -7.365 -10.690 1.00 92.56 102 HIS A N 1
ATOM 776 C CA . HIS A 1 102 ? 0.269 -8.154 -10.312 1.00 92.56 102 HIS A CA 1
ATOM 777 C C . HIS A 1 102 ? -0.139 -9.560 -9.860 1.00 92.56 102 HIS A C 1
ATOM 779 O O . HIS A 1 102 ? 0.391 -10.546 -10.361 1.00 92.56 102 HIS A O 1
ATOM 785 N N . ALA A 1 103 ? -1.138 -9.690 -8.983 1.00 91.62 103 ALA A N 1
ATOM 786 C CA . ALA A 1 103 ? -1.599 -10.994 -8.517 1.00 91.62 103 ALA A CA 1
ATOM 787 C C . ALA 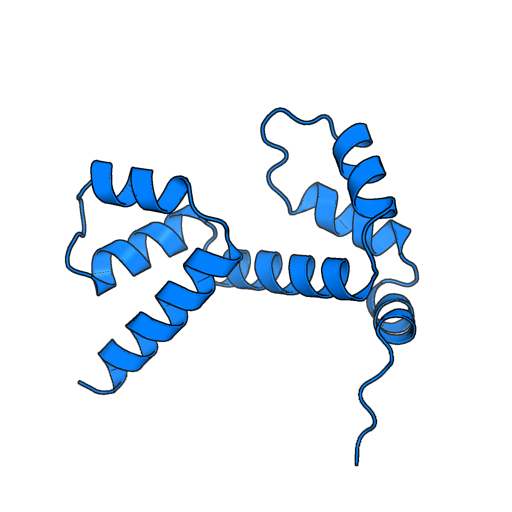A 1 103 ? -2.148 -11.862 -9.664 1.00 91.62 103 ALA A C 1
ATOM 789 O O . ALA A 1 103 ? -1.901 -13.068 -9.698 1.00 91.62 103 ALA A O 1
ATOM 790 N N . SER A 1 104 ? -2.886 -11.266 -10.602 1.00 93.00 104 SER A N 1
ATOM 791 C CA . SER A 1 104 ? -3.420 -11.955 -11.780 1.00 93.00 104 SER A CA 1
ATOM 792 C C . SER A 1 104 ? -2.315 -12.427 -12.727 1.00 93.00 104 SER A C 1
ATOM 794 O O . SER A 1 104 ? -2.261 -13.607 -13.082 1.00 93.00 104 SER A O 1
ATOM 796 N N . LEU A 1 105 ? -1.387 -11.533 -13.075 1.00 92.38 105 LEU A N 1
ATOM 797 C CA . LEU A 1 105 ? -0.259 -11.830 -13.954 1.00 92.38 105 LEU A CA 1
ATOM 798 C C . LEU A 1 105 ? 0.675 -12.876 -13.341 1.00 92.38 105 LEU A C 1
ATOM 800 O O . LEU A 1 105 ? 1.039 -13.828 -14.023 1.00 92.38 105 LEU A O 1
ATOM 804 N N . SER A 1 106 ? 0.977 -12.766 -12.048 1.00 89.19 106 SER A N 1
ATOM 805 C CA . SER A 1 106 ? 1.814 -13.729 -11.326 1.00 89.19 106 SER A CA 1
ATOM 806 C C . SER A 1 106 ? 1.170 -15.113 -11.237 1.00 89.19 106 SER A C 1
ATOM 808 O O . SER A 1 106 ? 1.866 -16.120 -11.330 1.00 89.19 106 SER A O 1
ATOM 810 N N . ARG A 1 107 ? -0.163 -15.209 -11.104 1.00 90.81 107 ARG A N 1
ATOM 811 C CA . ARG A 1 107 ? -0.865 -16.504 -11.203 1.00 90.81 107 ARG A CA 1
ATOM 812 C C . ARG A 1 107 ? -0.775 -17.093 -12.606 1.00 90.81 107 ARG A C 1
ATOM 814 O O . ARG A 1 107 ? -0.563 -18.293 -12.737 1.00 90.81 107 ARG A O 1
ATOM 821 N N . ARG A 1 108 ? -0.930 -16.264 -13.642 1.00 89.75 108 ARG A N 1
ATOM 822 C CA . ARG A 1 108 ? -0.826 -16.707 -15.038 1.00 89.75 108 ARG A CA 1
ATOM 823 C C . ARG A 1 108 ? 0.586 -17.192 -15.367 1.00 89.75 108 ARG A C 1
ATOM 825 O O . ARG A 1 108 ? 0.724 -18.257 -15.947 1.00 89.75 108 ARG A O 1
ATOM 832 N N . ALA A 1 109 ? 1.606 -16.457 -14.931 1.00 86.62 109 ALA A N 1
ATOM 833 C CA . ALA A 1 109 ? 3.009 -16.814 -15.124 1.00 86.62 109 ALA A CA 1
ATOM 834 C C . ALA A 1 109 ? 3.417 -18.112 -14.408 1.00 86.62 109 ALA A C 1
ATOM 836 O O . ALA A 1 109 ? 4.341 -18.765 -14.855 1.00 86.62 109 ALA A O 1
ATOM 837 N N . LYS A 1 110 ? 2.737 -18.490 -13.315 1.00 84.44 110 LYS A N 1
ATOM 838 C CA . LYS A 1 110 ? 2.959 -19.769 -12.611 1.00 84.44 110 LYS A CA 1
ATOM 839 C C . LYS A 1 110 ? 2.218 -20.959 -13.224 1.00 84.44 110 LYS A C 1
ATOM 841 O O . LYS A 1 110 ? 2.513 -22.094 -12.870 1.00 84.44 110 LYS A O 1
ATOM 846 N N . LYS A 1 111 ? 1.173 -20.701 -14.017 1.00 78.44 111 LYS A N 1
ATOM 847 C CA . LYS A 1 111 ? 0.342 -21.741 -14.642 1.00 78.44 111 LYS A CA 1
ATOM 848 C C . LYS A 1 111 ? 0.869 -22.151 -16.024 1.00 78.44 111 LYS A C 1
ATOM 850 O O . LYS A 1 111 ? 0.523 -23.233 -16.487 1.00 78.44 111 LYS A O 1
ATOM 855 N N . ASN A 1 112 ? 1.656 -21.280 -16.651 1.00 52.81 112 ASN A N 1
ATOM 856 C CA . ASN A 1 112 ? 2.418 -21.554 -17.867 1.00 52.81 112 ASN A CA 1
ATOM 857 C C . ASN A 1 112 ? 3.815 -22.051 -17.503 1.00 52.81 112 ASN A C 1
ATOM 859 O O . ASN A 1 112 ? 4.364 -22.823 -18.313 1.00 52.81 112 ASN A O 1
#

Foldseek 3Di:
DPDDDDLQVVCCVPQVHQLSLLVVLLVQDDCDPHDSVRSSVVSVPDDSVVSVVSVVLSVVQVVCVHQLSLLQLLCVLVVNRPPPVSSVVSVPDDSVVSVVSNVVSVVVVVVD

Secondary structure (DSSP, 8-state):
--PPPPHHHHHHHHHSSHHHHHHHHHHHS--TTS-HHHHHHHHHHS-HHHHHHHHHHHHHHHHTTHHHHHHHHHHHHTT-TT-HHHHHHHHTS-HHHHHHHHHHHHHHHHH-

Sequence (112 aa):
MPNKPTPLKQVQDQFGDKQQLVDKLVSALDRGDESEDDLKSRLRHVPNRKLLRLLAVTEKVAALGGRDALIAEIAKLRGHSGDKDFAAKLAGQSPASLLDQHASLSRRAKKN

pLDDT: mean 86.65, std 7.1, range [48.94, 93.0]